Protein AF-A0A1I6GCW2-F1 (afdb_monomer)

Sequence (160 aa):
MTQRSSPVDRFFWSRHENPGSVWTLVGAYPMLVPSVYRRDRRLLVGTLLFVAVNPLLFSPPADDRAWATRVVRGERVWLDRGLRSSRPETAFAVLAAPVYLYTLGAAAARRPVRTALGTVVSVVVMLAFFDRMVRLYEDASEADDPGTDATASGTGDDGE

pLDDT: mean 85.61, std 13.45, range [36.66, 97.5]

InterPro domains:
  IPR046595 Protein of unknown function DUF6653 [PF20358] (13-151)

Mean predicted aligned error: 8.15 Å

Secondary structure (DSSP, 8-state):
------HHHHHHHHHHT-HHHHHHHHHHHHHHHHHHHHT-HHHHHHHHHHHHHHHHHSPPPS-S-SHHHHHHHHHHHHHHH-TTT-HHHHHHHHHHHHHHHHHHHHHHTT-HHHHHHHHHHHHHHHHHHHHHHHHHHHHHHHHH-TTTTTTTSSSS----

Foldseek 3Di:
DPPPQDPVRVLLLQLCLDLQLQVVLLVLLVQCLLCLLVVPPVSNVVSVVCNVCSSVVGGGDPDCPDLSSLLSLLVVLCVRCPLVNVPVLNVLVVVLVVLSVQLSVCSNVNPVVSVVVSSVVNSVSVVVSSVVSNVSSVVVVVVVCPPPPVVVVPPDDDDD

Radius of gyration: 20.51 Å; Cα contacts (8 Å, |Δi|>4): 143; chains: 1; bounding box: 53×46×63 Å

Nearest PDB structures (foldseek):
  6s37-assembly1_A  TM=3.931E-01  e=1.223E+00  Pseudomonas putida KT2440
  5xnl-assembly1_q  TM=6.015E-01  e=8.585E+00  Pisum sativum
  5tpm-assembly2_C  TM=3.225E-01  e=6.729E+00  Escherichia coli CFT073
  5tpm-assembly2_D  TM=3.160E-01  e=9.013E+00  Escherichia coli CFT073

Structure (mmCIF, N/CA/C/O backbone):
data_AF-A0A1I6GCW2-F1
#
_entry.id   AF-A0A1I6GCW2-F1
#
loop_
_atom_site.group_PDB
_atom_site.id
_atom_site.type_symbol
_atom_site.label_atom_id
_atom_site.label_alt_id
_atom_site.label_comp_id
_atom_site.label_asym_id
_atom_site.label_entity_id
_atom_site.label_seq_id
_atom_site.pdbx_PDB_ins_code
_atom_site.Cartn_x
_atom_site.Cartn_y
_atom_site.Cartn_z
_atom_site.occupancy
_atom_site.B_iso_or_equiv
_atom_site.auth_seq_id
_atom_site.auth_comp_id
_atom_site.auth_asym_id
_atom_site.auth_atom_id
_atom_site.pdbx_PDB_model_num
ATOM 1 N N . MET A 1 1 ? 21.236 -13.195 -13.376 1.00 36.66 1 MET A N 1
ATOM 2 C CA . MET A 1 1 ? 20.394 -14.409 -13.461 1.00 36.66 1 MET A CA 1
ATOM 3 C C . MET A 1 1 ? 18.991 -13.964 -13.828 1.00 36.66 1 MET A C 1
ATOM 5 O O . MET A 1 1 ? 18.286 -13.461 -12.969 1.00 36.66 1 MET A O 1
ATOM 9 N N . THR A 1 2 ? 18.608 -14.070 -15.097 1.00 44.22 2 THR A N 1
ATOM 10 C CA . THR A 1 2 ? 17.264 -13.709 -15.567 1.00 44.22 2 THR A CA 1
ATOM 11 C C . THR A 1 2 ? 16.290 -14.777 -15.074 1.00 44.22 2 THR A C 1
ATOM 13 O O . THR A 1 2 ? 16.293 -15.903 -15.574 1.00 44.22 2 THR A O 1
ATOM 16 N N . GLN A 1 3 ? 15.522 -14.476 -14.029 1.00 56.09 3 GLN A N 1
ATOM 17 C CA . GLN A 1 3 ? 14.536 -15.406 -13.488 1.00 56.09 3 GLN A CA 1
ATOM 18 C C . GLN A 1 3 ? 13.464 -15.637 -14.568 1.00 56.09 3 GLN A C 1
ATOM 20 O O . GLN A 1 3 ? 12.798 -14.699 -15.004 1.00 56.09 3 GLN A O 1
ATOM 25 N N . ARG A 1 4 ? 13.320 -16.872 -15.074 1.00 58.06 4 ARG A N 1
ATOM 26 C CA . ARG A 1 4 ? 12.234 -17.212 -16.009 1.00 58.06 4 ARG A CA 1
ATOM 27 C C . ARG A 1 4 ? 10.909 -17.055 -15.264 1.00 58.06 4 ARG A C 1
ATOM 29 O O . ARG A 1 4 ? 10.566 -17.907 -14.452 1.00 58.06 4 ARG A O 1
ATOM 36 N N . SER A 1 5 ? 10.177 -15.983 -15.549 1.00 73.12 5 SER A N 1
ATOM 37 C CA . SER A 1 5 ? 8.822 -15.781 -15.033 1.00 73.12 5 SER A CA 1
ATOM 38 C C . SER A 1 5 ? 7.891 -16.869 -15.571 1.00 73.12 5 SER A C 1
ATOM 40 O O . SER A 1 5 ? 7.908 -17.187 -16.769 1.00 73.12 5 SER A O 1
ATOM 42 N N . SER A 1 6 ? 7.083 -17.473 -14.699 1.00 84.56 6 SER A N 1
ATOM 43 C CA . SER A 1 6 ? 6.093 -18.459 -15.128 1.00 84.56 6 SER A CA 1
ATOM 44 C C . SER A 1 6 ? 4.972 -17.775 -15.935 1.00 84.56 6 SER A C 1
ATOM 46 O O . SER A 1 6 ? 4.780 -16.558 -15.838 1.00 84.56 6 SER A O 1
ATOM 48 N N . PRO A 1 7 ? 4.207 -18.512 -16.762 1.00 83.94 7 PRO A N 1
ATOM 49 C CA . PRO A 1 7 ? 3.037 -17.952 -17.443 1.00 83.94 7 PRO A CA 1
ATOM 50 C C . PRO A 1 7 ? 2.016 -17.328 -16.480 1.00 83.94 7 PRO A C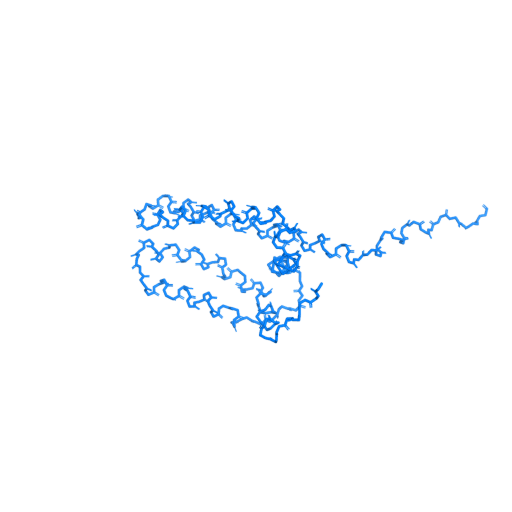 1
ATOM 52 O O . PRO A 1 7 ? 1.399 -16.322 -16.820 1.00 83.94 7 PRO A O 1
ATOM 55 N N . VAL A 1 8 ? 1.881 -17.898 -15.277 1.00 83.56 8 VAL A N 1
ATOM 56 C CA . VAL A 1 8 ? 1.006 -17.388 -14.211 1.00 83.56 8 VAL A CA 1
ATOM 57 C C . VAL A 1 8 ? 1.512 -16.044 -13.692 1.00 83.56 8 VAL A C 1
ATOM 59 O O . VAL A 1 8 ? 0.722 -15.111 -13.578 1.00 83.56 8 VAL A O 1
ATOM 62 N N . ASP A 1 9 ? 2.822 -15.906 -13.474 1.00 84.00 9 ASP A N 1
ATOM 63 C CA . ASP A 1 9 ? 3.409 -14.642 -13.013 1.00 84.00 9 ASP A CA 1
ATOM 64 C C . ASP A 1 9 ? 3.174 -13.535 -14.039 1.00 84.00 9 ASP A C 1
ATOM 66 O O . ASP A 1 9 ? 2.698 -12.457 -13.696 1.00 84.00 9 ASP A O 1
ATOM 70 N N . ARG A 1 10 ? 3.434 -13.806 -15.325 1.00 83.19 10 ARG A N 1
ATOM 71 C CA . ARG A 1 10 ? 3.186 -12.820 -16.391 1.00 83.19 10 ARG A CA 1
ATOM 72 C C . ARG A 1 10 ? 1.718 -12.410 -16.461 1.00 83.19 10 ARG A C 1
ATOM 74 O O . ARG A 1 10 ? 1.418 -11.231 -16.633 1.00 83.19 10 ARG A O 1
ATOM 81 N N . PHE A 1 11 ? 0.812 -13.375 -16.320 1.00 84.75 11 PHE A N 1
ATOM 82 C CA . PHE A 1 11 ? -0.623 -13.119 -16.307 1.00 84.75 11 PHE A CA 1
ATOM 83 C C . PHE A 1 11 ? -1.020 -12.205 -15.144 1.00 84.75 11 PHE A C 1
ATOM 85 O O . PHE A 1 11 ? -1.730 -11.224 -15.368 1.00 84.75 11 PHE A O 1
ATOM 92 N N . PHE A 1 12 ? -0.539 -12.500 -13.934 1.00 85.25 12 PHE A N 1
ATOM 93 C CA . PHE A 1 12 ? -0.801 -11.706 -12.736 1.00 85.25 12 PHE A CA 1
ATOM 94 C C . PHE A 1 12 ? -0.254 -10.282 -12.875 1.00 85.25 12 PHE A C 1
ATOM 96 O O . PHE A 1 12 ? -1.021 -9.327 -12.762 1.00 85.25 12 PHE A O 1
ATOM 103 N N . TRP A 1 13 ? 1.034 -10.136 -13.209 1.00 84.06 13 TRP A N 1
ATOM 104 C CA . TRP A 1 13 ? 1.690 -8.832 -13.341 1.00 84.06 13 TRP A CA 1
ATOM 105 C C . TRP A 1 13 ? 1.004 -7.948 -14.379 1.00 84.06 13 TRP A C 1
ATOM 107 O O . TRP A 1 13 ? 0.682 -6.802 -14.083 1.00 84.06 13 TRP A O 1
ATOM 117 N N . SER A 1 14 ? 0.670 -8.507 -15.548 1.00 84.06 14 SER A N 1
ATOM 118 C CA . SER A 1 14 ? 0.012 -7.741 -16.614 1.00 84.06 14 SER A CA 1
ATOM 119 C C . SER A 1 14 ? -1.310 -7.106 -16.178 1.00 84.06 14 SER A C 1
ATOM 121 O O . SER A 1 14 ? -1.641 -6.018 -16.629 1.00 84.06 14 SER A O 1
ATOM 123 N N . ARG A 1 15 ? -2.070 -7.761 -15.294 1.00 84.31 15 ARG A N 1
ATOM 124 C CA . ARG A 1 15 ? -3.350 -7.238 -14.798 1.00 84.31 15 ARG A CA 1
ATOM 125 C C . ARG A 1 15 ? -3.187 -6.372 -13.561 1.00 84.31 15 ARG A C 1
ATOM 127 O O . ARG A 1 15 ? -3.958 -5.435 -13.381 1.00 84.31 15 ARG A O 1
ATOM 134 N N . HIS A 1 16 ? -2.185 -6.664 -12.737 1.00 85.38 16 HIS A N 1
ATOM 135 C CA . HIS A 1 16 ? -1.862 -5.852 -11.573 1.00 85.38 16 HIS A CA 1
ATOM 136 C C . HIS A 1 16 ? -1.388 -4.449 -11.969 1.00 85.38 16 HIS A C 1
ATOM 138 O O . HIS A 1 16 ? -1.734 -3.483 -11.301 1.00 85.38 16 HIS A O 1
ATOM 144 N N . GLU A 1 17 ? -0.704 -4.324 -13.112 1.00 86.31 17 GLU A N 1
ATOM 145 C CA . GLU A 1 17 ? -0.325 -3.041 -13.716 1.00 86.31 17 GLU A CA 1
ATOM 146 C C . GLU A 1 17 ? -1.532 -2.147 -14.064 1.00 86.31 17 GLU A C 1
ATOM 148 O O . GLU A 1 17 ? -1.361 -0.958 -14.326 1.00 86.31 17 GLU A O 1
ATOM 153 N N . ASN A 1 18 ? -2.764 -2.673 -14.068 1.00 88.75 18 ASN A N 1
ATOM 154 C CA . ASN A 1 18 ? -3.940 -1.865 -14.356 1.00 88.75 18 ASN A CA 1
ATOM 155 C C . ASN A 1 18 ? -4.179 -0.812 -13.250 1.00 88.75 18 ASN A C 1
ATOM 157 O O . ASN A 1 18 ? -4.345 -1.171 -12.081 1.00 88.75 18 ASN A O 1
ATOM 161 N N . PRO A 1 19 ? -4.324 0.483 -13.591 1.00 88.00 19 PRO A N 1
ATOM 162 C CA . PRO A 1 19 ? -4.518 1.537 -12.597 1.00 88.00 19 PRO A CA 1
ATOM 163 C C . PRO A 1 19 ? -5.788 1.348 -11.754 1.00 88.00 19 PRO A C 1
ATOM 165 O O . PRO A 1 19 ? -5.798 1.679 -10.570 1.00 88.00 19 PRO A O 1
ATOM 168 N N . GLY A 1 20 ? -6.850 0.772 -12.323 1.00 86.25 20 GLY A N 1
ATOM 169 C CA . GLY A 1 20 ? -8.062 0.411 -11.590 1.00 86.25 20 GLY A CA 1
ATOM 170 C C . GLY A 1 20 ? -7.817 -0.663 -10.526 1.00 86.25 20 GLY A C 1
ATOM 171 O O . GLY A 1 20 ? -8.335 -0.537 -9.414 1.00 86.25 20 GLY A O 1
ATOM 172 N N . SER A 1 21 ? -6.981 -1.667 -10.817 1.00 89.00 21 SER A N 1
ATOM 173 C CA . SER A 1 21 ? -6.558 -2.684 -9.839 1.00 89.00 21 SER A CA 1
ATOM 174 C C . SER A 1 21 ? -5.842 -2.030 -8.657 1.00 89.00 21 SER A C 1
ATOM 176 O O . SER A 1 21 ? -6.243 -2.203 -7.506 1.00 89.00 21 SER A O 1
ATOM 178 N N . VAL A 1 22 ? -4.857 -1.175 -8.936 1.00 90.62 22 VAL A N 1
ATOM 179 C CA . VAL A 1 22 ? -4.079 -0.483 -7.899 1.00 90.62 22 VAL A CA 1
ATOM 180 C C . VAL A 1 22 ? -4.967 0.394 -7.018 1.00 90.62 22 VAL A C 1
ATOM 182 O O . VAL A 1 22 ? -4.941 0.268 -5.794 1.00 90.62 22 VAL A O 1
ATOM 185 N N . TRP A 1 23 ? -5.801 1.257 -7.605 1.00 93.12 23 TRP A N 1
ATOM 186 C CA . TRP A 1 23 ? -6.644 2.170 -6.825 1.00 93.12 23 TRP A CA 1
ATOM 187 C C . TRP A 1 23 ? -7.704 1.449 -5.996 1.00 93.12 23 TRP A C 1
ATOM 189 O O . TRP A 1 23 ? -8.032 1.876 -4.887 1.00 93.12 23 TRP A O 1
ATOM 199 N N . THR A 1 24 ? -8.224 0.330 -6.491 1.00 91.38 24 THR A N 1
ATOM 200 C CA . THR A 1 24 ? -9.165 -0.471 -5.710 1.00 91.38 24 THR A CA 1
ATOM 201 C C . THR A 1 24 ? -8.485 -1.224 -4.566 1.00 91.38 24 THR A C 1
ATOM 203 O O . THR A 1 24 ? -9.085 -1.345 -3.499 1.00 91.38 24 THR A O 1
ATOM 206 N N . LEU A 1 25 ? -7.226 -1.647 -4.717 1.00 91.50 25 LEU A N 1
ATOM 207 C CA . LEU A 1 25 ? -6.417 -2.174 -3.611 1.00 91.50 25 LEU A CA 1
ATOM 208 C C . LEU A 1 25 ? -6.067 -1.091 -2.582 1.00 91.50 25 LEU A C 1
ATOM 210 O O . LEU A 1 25 ? -6.175 -1.333 -1.379 1.00 91.50 25 LEU A O 1
ATOM 214 N N . VAL A 1 26 ? -5.756 0.127 -3.037 1.00 92.88 26 VAL A N 1
ATOM 215 C CA . VAL A 1 26 ? -5.591 1.303 -2.165 1.00 92.88 26 VAL A CA 1
ATOM 216 C C . VAL A 1 26 ? -6.852 1.538 -1.334 1.00 92.88 26 VAL A C 1
ATOM 218 O O . VAL A 1 26 ? -6.757 1.760 -0.129 1.00 92.88 26 VAL A O 1
ATOM 221 N N . GLY A 1 27 ? -8.034 1.435 -1.950 1.00 91.75 27 GLY A N 1
ATOM 222 C CA . GLY A 1 27 ? -9.326 1.536 -1.265 1.00 91.75 27 GLY A CA 1
ATOM 223 C C . GLY A 1 27 ? -9.667 0.338 -0.368 1.00 91.75 27 GLY A C 1
ATOM 224 O O . GLY A 1 27 ? -10.392 0.491 0.618 1.00 91.75 27 GLY A O 1
ATOM 225 N N . ALA A 1 28 ? -9.115 -0.845 -0.646 1.00 93.06 28 ALA A N 1
ATOM 226 C CA . ALA A 1 28 ? -9.361 -2.043 0.149 1.00 93.06 28 ALA A CA 1
ATOM 227 C C . ALA A 1 28 ? -8.780 -1.930 1.568 1.00 93.06 28 ALA A C 1
ATOM 229 O O . ALA A 1 28 ? -9.394 -2.429 2.511 1.00 93.06 28 ALA A O 1
ATOM 230 N N . TYR A 1 29 ? -7.655 -1.232 1.764 1.00 92.19 29 TYR A N 1
ATOM 231 C CA . TYR A 1 29 ? -7.077 -1.050 3.102 1.00 92.19 29 TYR A CA 1
ATOM 232 C C . TYR A 1 29 ? -7.982 -0.224 4.047 1.00 92.19 29 TYR A C 1
ATOM 234 O O . TYR A 1 29 ? -8.322 -0.721 5.127 1.00 92.19 29 TYR A O 1
ATOM 242 N N . PRO A 1 30 ? -8.477 0.973 3.665 1.00 91.81 30 PRO A N 1
ATOM 243 C CA . PRO A 1 30 ? -9.499 1.692 4.427 1.00 91.81 30 PRO A CA 1
ATOM 244 C C . PRO A 1 30 ? -10.790 0.906 4.660 1.00 91.81 30 PRO A C 1
ATOM 246 O O . PRO A 1 30 ? -11.515 1.235 5.591 1.00 91.81 30 PRO A O 1
ATOM 249 N N . MET A 1 31 ? -11.087 -0.121 3.856 1.00 91.81 31 MET A N 1
ATOM 250 C CA . MET A 1 31 ? -12.228 -1.020 4.065 1.00 91.81 31 MET A CA 1
ATOM 251 C C . MET A 1 31 ? -11.906 -2.175 5.029 1.00 91.81 31 MET A C 1
ATOM 253 O O . MET A 1 31 ? -12.755 -2.612 5.815 1.00 91.81 31 MET A O 1
ATOM 257 N N . LEU A 1 32 ? -10.653 -2.632 5.038 1.00 93.00 32 LEU A N 1
ATOM 258 C CA . LEU A 1 32 ? -10.144 -3.637 5.967 1.00 93.00 32 LEU A CA 1
ATOM 259 C C . LEU A 1 32 ? -10.174 -3.120 7.409 1.00 93.00 32 LEU A C 1
ATOM 261 O O . LEU A 1 32 ? -10.610 -3.837 8.311 1.00 93.00 32 LEU A O 1
ATOM 265 N N . VAL A 1 33 ? -9.776 -1.869 7.644 1.00 93.56 33 VAL A N 1
ATOM 266 C CA . VAL A 1 33 ? -9.699 -1.302 9.001 1.00 93.56 33 VAL A CA 1
ATOM 267 C C . VAL A 1 33 ? -11.058 -1.331 9.743 1.00 93.56 33 VAL A C 1
ATOM 269 O O . VAL A 1 33 ? -11.112 -1.853 10.863 1.00 93.56 33 VAL A O 1
ATOM 272 N N . PRO A 1 34 ? -12.187 -0.876 9.159 1.00 88.50 34 PRO A N 1
ATOM 273 C CA . PRO A 1 34 ? -13.519 -1.012 9.743 1.00 88.50 34 PRO A CA 1
ATOM 274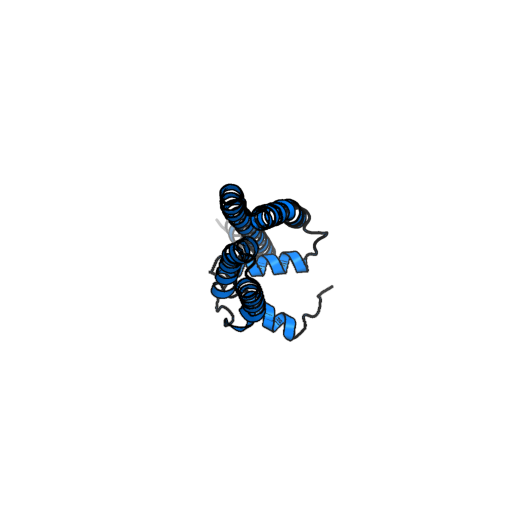 C C . PRO A 1 34 ? -13.944 -2.455 10.006 1.00 88.50 34 PRO A C 1
ATOM 276 O O . PRO A 1 34 ? -14.641 -2.698 10.992 1.00 88.50 34 PRO A O 1
ATOM 279 N N . SER A 1 35 ? -13.539 -3.412 9.163 1.00 91.88 35 SER A N 1
ATOM 280 C CA . SER A 1 35 ? -13.863 -4.830 9.378 1.00 91.88 35 SER A CA 1
ATOM 281 C C . SER A 1 35 ? -13.247 -5.358 10.675 1.00 91.88 35 SER A C 1
ATOM 283 O O . SER A 1 35 ? -13.928 -6.011 11.471 1.00 91.88 35 SER A O 1
ATOM 285 N N . VAL A 1 36 ? -12.003 -4.957 10.959 1.00 91.81 36 VAL A N 1
ATOM 286 C CA . VAL A 1 36 ? -11.300 -5.271 12.208 1.00 91.81 36 VAL A CA 1
ATOM 287 C C . VAL A 1 36 ? -11.923 -4.522 13.386 1.00 91.81 36 VAL A C 1
ATOM 289 O O . VAL A 1 36 ? -12.201 -5.128 14.421 1.00 91.81 36 VAL A O 1
ATOM 292 N N . TYR A 1 37 ? -12.219 -3.230 13.219 1.00 92.50 37 TYR A N 1
ATOM 293 C CA . TYR A 1 37 ? -12.842 -2.401 14.256 1.00 92.50 37 TYR A CA 1
ATOM 294 C C . TYR A 1 37 ? -14.205 -2.952 14.711 1.00 92.50 37 TYR A C 1
ATOM 296 O O . TYR A 1 37 ? -14.476 -3.106 15.909 1.00 92.50 37 TYR A O 1
ATOM 304 N N . ARG A 1 38 ? -15.066 -3.301 13.748 1.00 91.94 38 ARG A N 1
ATOM 305 C CA . ARG A 1 38 ? -16.401 -3.862 14.004 1.00 91.94 38 ARG A CA 1
ATOM 306 C C . ARG A 1 38 ? -16.355 -5.336 14.409 1.00 91.94 38 ARG A C 1
ATOM 308 O O . ARG A 1 38 ? -17.329 -5.823 14.975 1.00 91.94 38 ARG A O 1
ATOM 315 N N . ARG A 1 39 ? -15.222 -6.021 14.200 1.00 91.69 39 ARG A N 1
ATOM 316 C CA . ARG A 1 39 ? -15.078 -7.487 14.290 1.00 91.69 39 ARG A CA 1
ATOM 317 C C . ARG A 1 39 ? -16.077 -8.224 13.397 1.00 91.69 39 ARG A C 1
ATOM 319 O O . ARG A 1 39 ? -16.555 -9.306 13.733 1.00 91.69 39 ARG A O 1
ATOM 326 N N . ASP A 1 40 ? -16.388 -7.621 12.256 1.00 93.31 40 ASP A N 1
ATOM 327 C CA . ASP A 1 40 ? -17.293 -8.197 11.276 1.00 93.31 40 ASP A CA 1
ATOM 328 C C . ASP A 1 40 ? -16.514 -9.170 10.387 1.00 93.31 40 ASP A C 1
ATOM 330 O O . ASP A 1 40 ? -15.774 -8.774 9.484 1.00 93.31 40 ASP A O 1
ATOM 334 N N . ARG A 1 41 ? -16.682 -10.468 10.661 1.00 93.06 41 ARG A N 1
ATOM 335 C CA . ARG A 1 41 ? -16.022 -11.538 9.904 1.00 93.06 41 ARG A CA 1
ATOM 336 C C . ARG A 1 41 ? -16.459 -11.570 8.442 1.00 93.06 41 ARG A C 1
ATOM 338 O O . ARG A 1 41 ? -15.648 -11.930 7.600 1.00 93.06 41 ARG A O 1
ATOM 345 N N . ARG A 1 42 ? -17.707 -11.203 8.131 1.00 93.69 42 ARG A N 1
ATOM 346 C CA . ARG A 1 42 ? -18.209 -11.203 6.749 1.00 93.69 42 ARG A CA 1
ATOM 347 C C . ARG A 1 42 ? -17.544 -10.090 5.960 1.00 93.69 42 ARG A C 1
ATOM 349 O O . ARG A 1 42 ? -17.065 -10.338 4.861 1.00 93.69 42 ARG A O 1
ATOM 356 N N . LEU A 1 43 ? -17.454 -8.901 6.555 1.00 92.19 43 LEU A N 1
ATOM 357 C CA . LEU A 1 43 ? -16.759 -7.770 5.948 1.00 92.19 43 LEU A CA 1
ATOM 358 C C . LEU A 1 43 ? -15.267 -8.065 5.770 1.00 92.19 43 LEU A C 1
ATOM 360 O O . LEU A 1 43 ? -14.712 -7.784 4.716 1.00 92.19 43 LEU A O 1
ATOM 364 N N . LEU A 1 44 ? -14.631 -8.678 6.772 1.00 92.81 44 LEU A N 1
ATOM 365 C CA . LEU A 1 44 ? -13.222 -9.060 6.703 1.00 92.81 44 LEU A CA 1
ATOM 366 C C . LEU A 1 44 ? -12.973 -10.070 5.576 1.00 92.81 44 LEU A C 1
ATOM 368 O O . LEU A 1 44 ? -12.121 -9.837 4.725 1.00 92.81 44 LEU A O 1
ATOM 372 N N . VAL A 1 45 ? -13.737 -11.167 5.543 1.00 94.44 45 VAL A N 1
ATOM 373 C CA . VAL A 1 45 ? -13.622 -12.195 4.495 1.00 94.44 45 VAL A CA 1
ATOM 374 C C . VAL A 1 45 ? -13.932 -11.608 3.121 1.00 94.44 45 VAL A C 1
ATOM 376 O O . VAL A 1 45 ? -13.205 -11.887 2.176 1.00 94.44 45 VAL A O 1
ATOM 379 N N . GLY A 1 46 ? -14.958 -10.761 3.011 1.00 95.06 46 GLY A N 1
ATOM 380 C CA . GLY A 1 46 ? -15.305 -10.074 1.769 1.00 95.06 46 GLY A CA 1
ATOM 381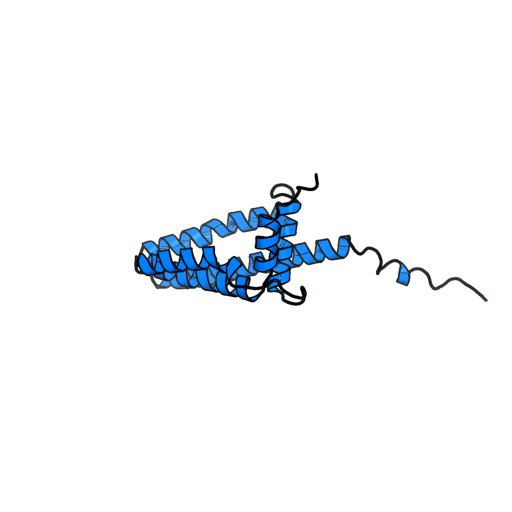 C C . GLY A 1 46 ? -14.172 -9.188 1.254 1.00 95.06 46 GLY A C 1
ATOM 382 O O . GLY A 1 46 ? -13.817 -9.282 0.084 1.00 95.06 46 GLY A O 1
ATOM 383 N N . THR A 1 47 ? -13.546 -8.391 2.125 1.00 93.62 47 THR A N 1
ATOM 384 C CA . THR A 1 47 ? -12.391 -7.557 1.760 1.00 93.62 47 THR A CA 1
ATOM 385 C C . THR A 1 47 ? -11.187 -8.403 1.347 1.00 93.62 47 THR A C 1
ATOM 387 O O . THR A 1 47 ? -10.553 -8.105 0.339 1.00 93.62 47 THR A O 1
ATOM 390 N N . LEU A 1 48 ? -10.876 -9.480 2.077 1.00 93.44 48 LEU A N 1
ATOM 391 C CA . LEU A 1 48 ? -9.764 -10.374 1.727 1.00 93.44 48 LEU A CA 1
ATOM 392 C C . LEU A 1 48 ? -10.006 -11.098 0.397 1.00 93.44 48 LEU A C 1
ATOM 394 O O . LEU A 1 48 ? -9.096 -11.199 -0.422 1.00 93.44 48 LEU A O 1
ATOM 398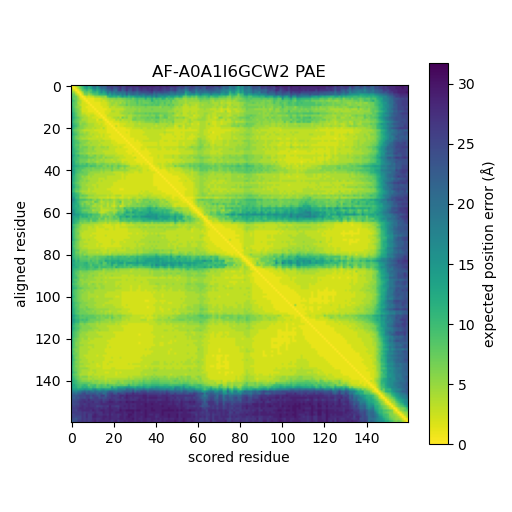 N N . LEU A 1 49 ? -11.237 -11.556 0.156 1.00 94.44 49 LEU A N 1
ATOM 399 C CA . LEU A 1 49 ? -11.628 -12.168 -1.110 1.00 94.44 49 LEU A CA 1
ATOM 400 C C . LEU A 1 49 ? -11.546 -11.158 -2.255 1.00 94.44 49 LEU A C 1
ATOM 402 O O . LEU A 1 49 ? -11.037 -11.489 -3.321 1.00 94.44 49 LEU A O 1
ATOM 406 N N . PHE A 1 50 ? -11.999 -9.924 -2.027 1.00 93.00 50 PHE A N 1
ATOM 407 C CA . PHE A 1 50 ? -11.878 -8.851 -3.004 1.00 93.00 50 PHE A CA 1
ATOM 408 C C . PHE A 1 50 ? -10.418 -8.613 -3.385 1.00 93.00 50 PHE A C 1
ATOM 410 O O . PHE A 1 50 ? -10.112 -8.607 -4.569 1.00 93.00 50 PHE A O 1
ATOM 417 N N . VAL A 1 51 ? -9.516 -8.487 -2.406 1.00 91.19 51 VAL A N 1
ATOM 418 C CA . VAL A 1 51 ? -8.072 -8.332 -2.648 1.00 91.19 51 VAL A CA 1
ATOM 419 C C . VAL A 1 51 ? -7.510 -9.514 -3.443 1.00 91.19 51 VAL A C 1
ATOM 421 O O . VAL A 1 51 ? -6.761 -9.300 -4.390 1.00 91.19 51 VAL A O 1
ATOM 424 N N . ALA A 1 52 ? -7.904 -10.747 -3.111 1.00 89.38 52 ALA A N 1
ATOM 425 C CA . ALA A 1 52 ? -7.434 -11.947 -3.806 1.00 89.38 52 ALA A CA 1
ATOM 426 C C . ALA A 1 52 ? -7.920 -12.031 -5.265 1.00 89.38 52 ALA A C 1
ATOM 428 O O . ALA A 1 52 ? -7.174 -12.454 -6.145 1.00 89.38 52 ALA A O 1
ATOM 429 N N . VAL A 1 53 ? -9.165 -11.629 -5.527 1.00 90.31 53 VAL A N 1
ATOM 430 C CA . VAL A 1 53 ? -9.772 -11.668 -6.867 1.00 90.31 53 VAL A CA 1
ATOM 431 C C . VAL A 1 53 ? -9.425 -10.419 -7.682 1.00 90.31 53 VAL A C 1
ATOM 433 O O . VAL A 1 53 ? -9.492 -10.462 -8.905 1.00 90.31 53 VAL A O 1
ATOM 436 N N . ASN A 1 54 ? -9.008 -9.325 -7.040 1.00 90.25 54 ASN A N 1
ATOM 437 C CA . ASN A 1 54 ? -8.735 -8.033 -7.668 1.00 90.25 54 ASN A CA 1
ATOM 438 C C . ASN A 1 54 ? -7.891 -8.122 -8.955 1.00 90.25 54 ASN A C 1
ATOM 440 O O . ASN A 1 54 ? -8.347 -7.604 -9.974 1.00 90.25 54 ASN A O 1
ATOM 444 N N . PRO A 1 55 ? -6.752 -8.842 -8.988 1.00 77.38 55 PRO A N 1
ATOM 445 C CA . PRO A 1 55 ? -5.917 -8.936 -10.185 1.00 77.38 55 PRO A CA 1
ATOM 446 C C . PRO A 1 55 ? -6.600 -9.673 -11.342 1.00 77.38 55 PRO A C 1
ATOM 448 O O . PRO A 1 55 ? -6.124 -9.610 -12.463 1.00 77.38 55 PRO A O 1
ATOM 451 N N . LEU A 1 56 ? -7.702 -10.391 -11.105 1.00 83.38 56 LEU A N 1
ATOM 452 C CA . LEU A 1 56 ? -8.476 -11.082 -12.140 1.00 83.38 56 LEU A CA 1
ATOM 453 C C . LEU A 1 56 ? -9.569 -10.195 -12.750 1.00 83.38 56 LEU A C 1
ATOM 455 O O . LEU A 1 56 ? -10.062 -10.506 -13.832 1.00 83.38 56 LEU A O 1
ATOM 459 N N . LEU A 1 57 ? -9.956 -9.112 -12.068 1.00 83.88 57 LEU A N 1
ATOM 460 C CA . LEU A 1 57 ? -11.080 -8.255 -12.460 1.00 83.88 57 LEU A CA 1
ATOM 461 C C . LEU A 1 57 ? -10.722 -7.234 -13.543 1.00 83.88 57 LEU A C 1
ATOM 463 O O . LEU A 1 57 ? -11.622 -6.675 -14.168 1.00 83.88 57 LEU A O 1
ATOM 467 N N . PHE A 1 58 ? -9.433 -6.977 -13.762 1.00 8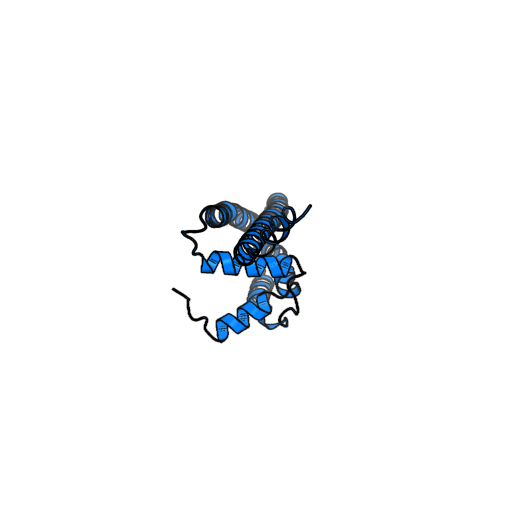5.94 58 PHE A N 1
ATOM 468 C CA . PHE A 1 58 ? -8.966 -5.916 -14.647 1.00 85.94 58 PHE A CA 1
ATOM 469 C C . PHE A 1 58 ? -8.174 -6.467 -15.833 1.00 85.94 58 PHE A C 1
ATOM 471 O O . PHE A 1 58 ? -7.433 -7.444 -15.722 1.00 85.94 58 PHE A O 1
ATOM 478 N N . SER A 1 59 ? -8.336 -5.821 -16.987 1.00 81.88 59 SER A N 1
ATOM 479 C CA . SER A 1 59 ? -7.547 -6.102 -18.189 1.00 81.88 59 SER A CA 1
ATOM 480 C C . SER A 1 59 ? -6.167 -5.444 -18.105 1.00 81.88 59 SER A C 1
ATOM 482 O O . SER A 1 59 ? -6.030 -4.428 -17.424 1.00 81.88 59 SER A O 1
ATOM 484 N N . PRO A 1 60 ? -5.149 -5.953 -18.817 1.00 80.31 60 PRO A N 1
ATOM 485 C CA . PRO A 1 60 ? -3.851 -5.289 -18.881 1.00 80.31 60 PRO A CA 1
ATOM 486 C C . PRO A 1 60 ? -3.948 -3.847 -19.409 1.00 80.31 60 PRO A C 1
ATOM 488 O O . PRO A 1 60 ? -4.776 -3.589 -20.290 1.00 80.31 60 PRO A O 1
ATOM 491 N N . PRO A 1 61 ? -3.152 -2.897 -18.883 1.00 79.81 61 PRO A N 1
ATOM 492 C CA . PRO A 1 61 ? -3.139 -1.526 -19.381 1.00 79.81 61 PRO A CA 1
ATOM 493 C C . PRO A 1 61 ? -2.510 -1.449 -20.781 1.00 79.81 61 PRO A C 1
ATOM 495 O O . PRO A 1 61 ? -1.645 -2.249 -21.132 1.00 79.81 61 PRO A O 1
ATOM 498 N N . ALA A 1 62 ? -2.949 -0.474 -21.582 1.00 72.06 62 ALA A N 1
ATOM 499 C CA . ALA A 1 62 ? -2.425 -0.249 -22.933 1.00 72.06 62 ALA A CA 1
ATOM 500 C C . ALA A 1 62 ? -1.093 0.524 -22.939 1.00 72.06 62 ALA A C 1
ATOM 502 O O . ALA A 1 62 ? -0.296 0.357 -23.858 1.00 72.06 62 ALA A O 1
ATOM 503 N N . ASP A 1 63 ? -0.863 1.362 -21.924 1.00 75.56 63 ASP A N 1
ATOM 504 C CA . ASP A 1 63 ? 0.333 2.188 -21.761 1.00 75.56 63 ASP A CA 1
ATOM 505 C C . ASP A 1 63 ? 0.715 2.347 -20.272 1.00 75.56 63 ASP A C 1
ATOM 507 O O . ASP A 1 63 ? 0.020 1.866 -19.371 1.00 75.56 63 ASP A O 1
ATOM 511 N N . ASP A 1 64 ? 1.842 3.007 -20.011 1.00 78.81 64 ASP A N 1
ATOM 512 C CA . ASP A 1 64 ? 2.375 3.339 -18.683 1.00 78.81 64 ASP A CA 1
ATOM 513 C C . ASP A 1 64 ? 2.243 4.820 -18.314 1.00 78.81 64 ASP A C 1
ATOM 515 O O . ASP A 1 64 ? 2.896 5.322 -17.391 1.00 78.81 64 ASP A O 1
ATOM 519 N N . ARG A 1 65 ? 1.343 5.536 -18.994 1.00 81.94 65 ARG A N 1
ATOM 520 C CA . ARG A 1 65 ? 1.102 6.955 -18.712 1.00 81.94 65 ARG A CA 1
ATOM 521 C C . ARG A 1 65 ? 0.481 7.155 -17.338 1.00 81.94 65 ARG A C 1
ATOM 523 O O . ARG A 1 65 ? 0.718 8.180 -16.692 1.00 81.94 65 ARG A O 1
ATOM 530 N N . ALA A 1 66 ? -0.288 6.176 -16.866 1.00 88.62 66 ALA A N 1
ATOM 531 C CA . ALA A 1 66 ? -0.890 6.220 -15.547 1.00 88.62 66 ALA A CA 1
ATOM 532 C C . ALA A 1 66 ? 0.166 6.035 -14.444 1.00 88.62 66 ALA A C 1
ATOM 534 O O . ALA A 1 66 ? 0.914 5.060 -14.427 1.00 88.62 66 ALA A O 1
ATOM 535 N N . TRP A 1 67 ? 0.157 6.943 -13.464 1.00 91.31 67 TRP A N 1
ATOM 536 C CA . TRP A 1 67 ? 1.035 6.890 -12.288 1.00 91.31 67 TRP A CA 1
ATOM 537 C C . TRP A 1 67 ? 0.975 5.530 -11.579 1.00 91.31 67 TRP A C 1
ATOM 539 O O . TRP A 1 67 ? 2.004 4.934 -11.291 1.00 91.31 67 TRP A O 1
ATOM 549 N N . ALA A 1 68 ? -0.230 4.986 -11.390 1.00 89.50 68 ALA A N 1
ATOM 550 C CA . ALA A 1 68 ? -0.431 3.680 -10.767 1.00 89.50 68 ALA A CA 1
ATOM 551 C C . ALA A 1 68 ? 0.182 2.512 -11.568 1.00 89.50 68 ALA A C 1
ATOM 553 O O . ALA A 1 68 ? 0.656 1.555 -10.965 1.00 89.50 68 ALA A O 1
ATOM 554 N N . THR A 1 69 ? 0.241 2.599 -12.901 1.00 89.56 69 THR A N 1
ATOM 555 C CA . THR A 1 69 ? 0.958 1.606 -13.717 1.00 89.56 69 THR A CA 1
ATOM 556 C C . THR A 1 69 ? 2.460 1.666 -13.433 1.00 89.56 69 THR A C 1
ATOM 558 O O . THR A 1 69 ? 3.091 0.632 -13.213 1.00 89.56 69 THR A O 1
ATOM 561 N N . ARG A 1 70 ? 3.034 2.878 -13.364 1.00 91.94 70 ARG A N 1
ATOM 562 C CA . ARG A 1 70 ? 4.456 3.081 -13.031 1.00 91.94 70 ARG A CA 1
ATOM 563 C C . ARG A 1 70 ? 4.810 2.580 -11.631 1.00 91.94 70 ARG A C 1
ATOM 565 O O . ARG A 1 70 ? 5.889 2.027 -11.454 1.00 91.94 70 ARG A O 1
ATOM 572 N N . VAL A 1 71 ? 3.894 2.689 -10.664 1.00 93.38 71 VAL A N 1
ATOM 573 C CA . VAL A 1 71 ? 4.067 2.112 -9.316 1.00 93.38 71 VAL A CA 1
ATOM 574 C C . VAL A 1 71 ? 4.346 0.611 -9.397 1.00 93.38 71 VAL A C 1
ATOM 576 O O . VAL A 1 71 ? 5.336 0.141 -8.844 1.00 93.38 71 VAL A O 1
ATOM 579 N N . VAL A 1 72 ? 3.500 -0.139 -10.107 1.00 91.38 72 VAL A N 1
ATOM 580 C CA . VAL A 1 72 ? 3.607 -1.607 -10.195 1.00 91.38 72 VAL A CA 1
ATOM 581 C C . VAL A 1 72 ? 4.856 -2.027 -10.965 1.00 91.38 72 VAL A C 1
ATOM 583 O O . VAL A 1 72 ? 5.532 -2.987 -10.594 1.00 91.38 72 VAL A O 1
ATOM 586 N N . ARG A 1 73 ? 5.217 -1.285 -12.015 1.00 89.94 73 ARG A N 1
ATOM 587 C CA . ARG A 1 73 ? 6.471 -1.526 -12.739 1.00 89.94 73 ARG A CA 1
ATOM 588 C C . ARG A 1 73 ? 7.696 -1.251 -11.871 1.00 89.94 73 ARG A C 1
ATOM 590 O O . ARG A 1 73 ? 8.639 -2.036 -11.899 1.00 89.94 73 ARG A O 1
ATOM 597 N N . GLY A 1 74 ? 7.656 -0.204 -11.053 1.00 91.50 74 GLY A N 1
ATOM 598 C CA . GLY A 1 74 ? 8.677 0.081 -10.049 1.00 91.50 74 GLY A CA 1
ATOM 599 C C . GLY A 1 74 ? 8.816 -1.021 -9.009 1.00 91.50 74 GLY A C 1
ATOM 600 O O . GLY A 1 74 ? 9.930 -1.437 -8.704 1.00 91.50 74 GLY A O 1
ATOM 601 N N . GLU A 1 75 ? 7.698 -1.564 -8.524 1.00 91.31 75 GLU A N 1
ATOM 602 C CA . GLU A 1 75 ? 7.703 -2.722 -7.626 1.00 91.31 75 GLU A CA 1
ATOM 603 C C . GLU A 1 75 ? 8.352 -3.943 -8.286 1.00 91.31 75 GLU A C 1
ATOM 605 O O . GLU A 1 75 ? 9.164 -4.633 -7.669 1.00 91.31 75 GLU A O 1
ATOM 610 N N . ARG A 1 76 ? 8.068 -4.184 -9.568 1.00 90.56 76 ARG A N 1
ATOM 611 C CA . ARG A 1 76 ? 8.709 -5.264 -10.316 1.00 90.56 76 ARG A CA 1
ATOM 612 C C . ARG A 1 76 ? 10.219 -5.055 -10.449 1.00 90.56 76 ARG A C 1
ATOM 614 O O . ARG A 1 76 ? 10.972 -5.978 -10.158 1.00 90.56 76 ARG A O 1
ATOM 621 N N . VAL A 1 77 ? 10.667 -3.844 -10.788 1.00 90.38 77 VAL A N 1
ATOM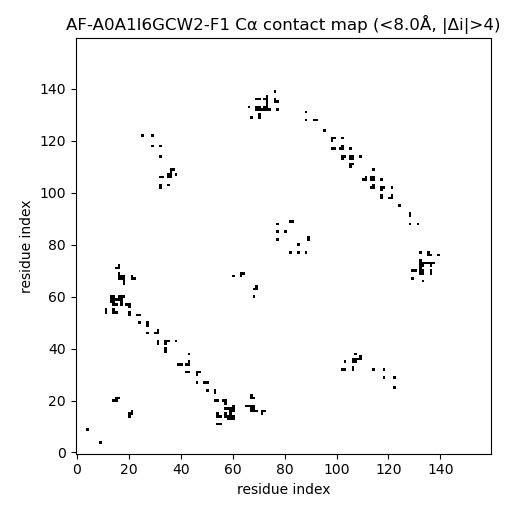 622 C CA . VAL A 1 77 ? 12.099 -3.485 -10.810 1.00 90.38 77 VAL A CA 1
ATOM 623 C C . VAL A 1 77 ? 12.738 -3.695 -9.435 1.00 90.38 77 VAL A C 1
ATOM 625 O O . VAL A 1 77 ? 13.837 -4.240 -9.338 1.00 90.38 77 VAL A O 1
ATOM 628 N N . TRP A 1 78 ? 12.054 -3.294 -8.363 1.00 90.75 78 TRP A N 1
ATOM 629 C CA . TRP A 1 78 ? 12.518 -3.467 -6.988 1.00 90.75 78 TRP A CA 1
ATOM 630 C C . TRP A 1 78 ? 12.736 -4.942 -6.630 1.00 90.75 78 TRP A C 1
ATOM 632 O O . TRP A 1 78 ? 13.786 -5.309 -6.093 1.00 90.75 78 TRP A O 1
ATOM 642 N N . LEU A 1 79 ? 11.768 -5.797 -6.967 1.00 88.12 79 LEU A N 1
ATOM 643 C CA . LEU A 1 79 ? 11.844 -7.236 -6.730 1.00 88.12 79 LEU A CA 1
ATOM 644 C C . LEU A 1 79 ? 12.909 -7.907 -7.609 1.00 88.12 79 LEU A C 1
ATOM 646 O O . LEU A 1 79 ? 13.669 -8.732 -7.099 1.00 88.12 79 LEU A O 1
ATOM 650 N N . ASP A 1 80 ? 13.023 -7.506 -8.877 1.00 87.75 80 ASP A N 1
ATOM 651 C CA . ASP A 1 80 ? 13.998 -8.043 -9.835 1.00 87.75 80 ASP A CA 1
ATOM 652 C C . ASP A 1 80 ? 15.447 -7.662 -9.461 1.00 87.75 80 ASP A C 1
ATOM 654 O O . ASP A 1 80 ? 16.357 -8.489 -9.571 1.00 87.75 80 ASP A O 1
ATOM 658 N N . ARG A 1 81 ? 15.680 -6.440 -8.947 1.00 86.19 81 ARG A N 1
ATOM 659 C CA . ARG A 1 81 ? 16.982 -6.007 -8.384 1.00 86.19 81 ARG A CA 1
ATOM 660 C C . ARG A 1 81 ? 17.332 -6.744 -7.085 1.00 86.19 81 ARG A C 1
ATOM 662 O O . ARG A 1 81 ? 18.508 -6.852 -6.717 1.00 86.19 81 ARG A O 1
ATOM 669 N N . GLY A 1 82 ? 16.317 -7.272 -6.404 1.00 82.81 82 GLY A N 1
ATOM 670 C CA . GLY A 1 82 ? 16.418 -8.003 -5.152 1.00 82.81 82 GLY A CA 1
ATOM 671 C C . GLY A 1 82 ? 16.452 -7.091 -3.924 1.00 82.81 82 GLY A C 1
ATOM 672 O O . GLY A 1 82 ? 17.186 -6.103 -3.856 1.00 82.81 82 GLY A O 1
ATOM 673 N N . LEU A 1 83 ? 15.724 -7.500 -2.879 1.00 77.69 83 LEU A N 1
ATOM 674 C CA . LEU A 1 83 ? 15.523 -6.728 -1.641 1.00 77.69 83 LEU A CA 1
ATOM 675 C C . LEU A 1 83 ? 16.830 -6.287 -0.949 1.00 77.69 83 LEU A C 1
ATOM 677 O O . LEU A 1 83 ? 16.881 -5.247 -0.298 1.00 77.69 83 LEU A O 1
ATOM 681 N N . ARG A 1 84 ? 17.914 -7.068 -1.076 1.00 69.12 84 ARG A N 1
ATOM 682 C CA . ARG A 1 84 ? 19.221 -6.720 -0.482 1.00 69.12 84 ARG A CA 1
ATOM 6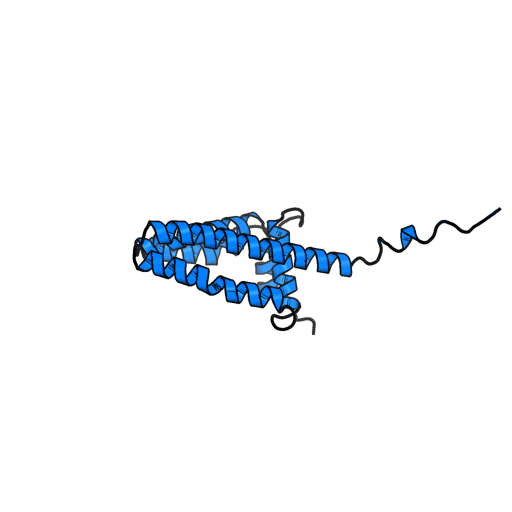83 C C . ARG A 1 84 ? 19.953 -5.603 -1.225 1.00 69.12 84 ARG A C 1
ATOM 685 O O . ARG A 1 84 ? 20.733 -4.894 -0.588 1.00 69.12 84 ARG A O 1
ATOM 692 N N . SER A 1 85 ? 19.731 -5.483 -2.531 1.00 74.94 85 SER A N 1
ATOM 693 C CA . SER A 1 85 ? 20.355 -4.476 -3.394 1.00 74.94 85 SER A CA 1
ATOM 694 C C . SER A 1 85 ? 19.615 -3.141 -3.279 1.00 74.94 85 SER A C 1
ATOM 696 O O . SER A 1 85 ? 20.243 -2.089 -3.217 1.00 74.94 85 SER A O 1
ATOM 698 N N . SER A 1 86 ? 18.291 -3.188 -3.124 1.00 80.81 86 SER A N 1
ATOM 699 C CA . SER A 1 86 ? 17.420 -2.025 -2.920 1.00 80.81 86 SER A CA 1
ATOM 700 C C . SER A 1 86 ? 17.156 -1.760 -1.436 1.00 80.81 86 SER A C 1
ATOM 702 O O . SER A 1 86 ? 16.043 -1.918 -0.917 1.00 80.81 86 SER A O 1
ATOM 704 N N . ARG A 1 87 ? 18.230 -1.414 -0.715 1.00 83.00 87 ARG A N 1
ATOM 705 C CA . ARG A 1 87 ? 18.190 -1.140 0.731 1.00 83.00 87 ARG A CA 1
ATOM 706 C C . ARG A 1 87 ? 17.262 0.013 1.134 1.00 83.00 87 ARG A C 1
ATOM 708 O O . ARG A 1 87 ? 16.564 -0.180 2.128 1.00 83.00 87 ARG A O 1
ATOM 715 N N . PRO A 1 88 ? 17.230 1.181 0.460 1.00 87.81 88 PRO A N 1
ATOM 716 C CA . PRO A 1 88 ? 16.412 2.299 0.934 1.00 87.81 88 PRO A CA 1
ATOM 717 C C . PRO A 1 88 ? 14.908 2.018 0.823 1.00 87.81 88 PRO A C 1
ATOM 719 O O . PRO A 1 88 ? 14.161 2.321 1.754 1.00 87.81 88 PRO A O 1
ATOM 722 N N . GLU A 1 89 ? 14.463 1.372 -0.254 1.00 89.88 89 GLU A N 1
ATOM 723 C CA . GLU A 1 89 ? 13.061 0.991 -0.460 1.00 89.88 89 GLU A CA 1
ATOM 724 C C . GLU A 1 89 ? 12.640 -0.088 0.541 1.00 89.88 89 GLU A C 1
ATOM 726 O O . GLU A 1 89 ? 11.605 0.034 1.199 1.00 89.88 89 GLU A O 1
ATOM 731 N N . THR A 1 90 ? 13.492 -1.102 0.731 1.00 89.81 90 THR A N 1
ATOM 732 C CA . THR A 1 90 ? 13.261 -2.172 1.712 1.00 89.81 90 THR A CA 1
ATOM 733 C C . THR A 1 90 ? 13.217 -1.630 3.136 1.00 89.81 90 THR A C 1
ATOM 735 O O . THR A 1 90 ? 12.325 -1.987 3.905 1.00 89.81 90 THR A O 1
ATOM 738 N N . ALA A 1 91 ? 14.138 -0.733 3.496 1.00 90.94 91 ALA A N 1
ATOM 739 C CA . ALA A 1 91 ? 14.145 -0.094 4.805 1.00 90.94 91 ALA A CA 1
ATOM 740 C C . ALA A 1 91 ? 12.862 0.710 5.032 1.00 90.94 91 ALA A C 1
ATOM 742 O O . ALA A 1 91 ? 12.267 0.616 6.103 1.00 90.94 91 ALA A O 1
ATOM 743 N N . PHE A 1 92 ? 12.393 1.449 4.023 1.00 93.31 92 PHE A N 1
ATOM 744 C CA . PHE A 1 92 ? 11.136 2.177 4.138 1.00 93.31 92 PHE A CA 1
ATOM 745 C C . PHE A 1 92 ? 9.936 1.246 4.334 1.00 93.31 92 PHE A C 1
ATOM 747 O O . PHE A 1 92 ? 9.131 1.494 5.228 1.00 93.31 92 PHE A O 1
ATOM 754 N N . ALA A 1 93 ? 9.836 0.157 3.565 1.00 92.19 93 ALA A N 1
ATOM 755 C CA . ALA A 1 93 ? 8.763 -0.825 3.724 1.00 92.19 93 ALA A CA 1
ATOM 756 C C . ALA A 1 93 ? 8.752 -1.440 5.138 1.00 92.19 93 ALA A C 1
ATOM 758 O O . ALA A 1 93 ? 7.701 -1.540 5.774 1.00 92.19 93 ALA A O 1
ATOM 759 N N . VAL A 1 94 ? 9.930 -1.777 5.676 1.00 94.00 94 VAL A N 1
ATOM 760 C CA . VAL A 1 94 ? 10.076 -2.296 7.047 1.00 94.00 94 VAL A CA 1
ATOM 761 C C . VAL A 1 94 ? 9.687 -1.246 8.091 1.00 94.00 94 VAL A C 1
ATOM 763 O O . VAL A 1 94 ? 8.971 -1.565 9.039 1.00 94.00 94 VAL A O 1
ATOM 766 N N . LEU A 1 95 ? 10.106 0.009 7.916 1.00 95.38 95 LEU A N 1
ATOM 767 C CA . LEU A 1 95 ? 9.764 1.113 8.821 1.00 95.38 95 LEU A CA 1
ATOM 768 C C . LEU A 1 95 ? 8.285 1.513 8.745 1.00 95.38 95 LEU A C 1
ATOM 770 O O . LEU A 1 95 ? 7.738 2.029 9.719 1.00 95.38 95 LEU A O 1
ATOM 774 N N . ALA A 1 96 ? 7.624 1.253 7.618 1.00 95.19 96 ALA A N 1
ATOM 775 C CA . ALA A 1 96 ? 6.195 1.467 7.445 1.00 95.19 96 ALA A CA 1
ATOM 776 C C . ALA A 1 96 ? 5.350 0.398 8.161 1.00 95.19 96 ALA A C 1
ATOM 778 O O . ALA A 1 96 ? 4.261 0.704 8.645 1.00 95.19 96 ALA A O 1
ATOM 779 N N . ALA A 1 97 ? 5.838 -0.843 8.283 1.00 94.81 97 ALA A N 1
ATOM 780 C CA . ALA A 1 97 ? 5.085 -1.949 8.886 1.00 94.81 97 ALA A CA 1
ATOM 781 C C . ALA A 1 97 ? 4.522 -1.641 10.298 1.00 94.81 97 ALA A C 1
ATOM 783 O O . ALA A 1 97 ? 3.331 -1.889 10.520 1.00 94.81 97 ALA A O 1
ATOM 784 N N . PRO A 1 98 ? 5.278 -1.032 11.238 1.00 97.38 98 PRO A N 1
ATOM 785 C CA . PRO A 1 98 ? 4.749 -0.601 12.533 1.00 97.38 98 PRO A CA 1
ATOM 786 C C . PRO A 1 98 ? 3.535 0.334 12.455 1.00 97.38 98 PRO A C 1
ATOM 788 O O . PRO A 1 98 ? 2.660 0.249 13.313 1.00 97.38 98 PRO A O 1
ATOM 791 N N . VAL A 1 99 ? 3.443 1.196 11.436 1.00 96.75 99 VAL A N 1
ATOM 792 C CA . VAL A 1 99 ? 2.307 2.120 11.248 1.00 96.75 99 VAL A CA 1
ATOM 793 C C . VAL A 1 99 ? 1.023 1.340 10.966 1.00 96.75 99 VAL A C 1
ATOM 795 O O . VAL A 1 99 ? -0.015 1.584 11.593 1.00 96.75 99 VAL A O 1
ATOM 798 N N . TYR A 1 100 ? 1.096 0.355 10.069 1.00 96.06 100 TYR A N 1
ATOM 799 C CA . TYR A 1 100 ? -0.036 -0.513 9.745 1.00 96.06 100 TYR A CA 1
ATOM 800 C C . TYR A 1 100 ? -0.437 -1.377 10.947 1.00 96.06 100 TYR A C 1
ATOM 802 O O . TYR A 1 100 ? -1.616 -1.446 11.302 1.00 96.06 100 TYR A O 1
ATOM 810 N N . LEU A 1 101 ? 0.540 -1.972 11.642 1.00 96.50 101 LEU A N 1
ATOM 811 C CA . LEU A 1 101 ? 0.293 -2.778 12.843 1.00 96.50 101 LEU A CA 1
ATOM 812 C C . LEU A 1 101 ? -0.342 -1.955 13.970 1.00 96.50 101 LEU A C 1
ATOM 814 O O . LEU A 1 101 ? -1.301 -2.406 14.597 1.00 96.50 101 LEU A O 1
ATOM 818 N N . TYR A 1 102 ? 0.141 -0.731 14.197 1.00 96.81 102 TYR A N 1
ATOM 819 C CA . TYR A 1 102 ? -0.452 0.193 15.161 1.00 96.81 102 TYR A CA 1
ATOM 820 C C . TYR A 1 102 ? -1.907 0.508 14.809 1.00 96.81 102 TYR A C 1
ATOM 822 O O . TYR A 1 102 ? -2.774 0.476 15.682 1.00 96.81 102 TYR A O 1
ATOM 830 N N . THR A 1 103 ? -2.188 0.776 13.532 1.00 96.56 103 THR A N 1
ATOM 831 C CA . THR A 1 103 ? -3.538 1.097 13.052 1.00 96.56 103 THR A CA 1
ATOM 832 C C . THR A 1 103 ? -4.498 -0.069 13.272 1.00 96.56 103 THR A C 1
ATOM 834 O O . THR A 1 103 ? -5.578 0.120 13.835 1.00 96.56 103 THR A O 1
ATOM 837 N N . LEU A 1 104 ? -4.089 -1.291 12.918 1.00 95.12 104 LEU A N 1
ATOM 838 C CA . LEU A 1 104 ? -4.882 -2.500 13.151 1.00 95.12 104 LEU A CA 1
ATOM 839 C C . LEU A 1 104 ? -5.063 -2.795 14.647 1.00 95.12 104 LEU A C 1
ATOM 841 O O . LEU A 1 104 ? -6.159 -3.159 15.070 1.00 95.12 104 LEU A O 1
ATOM 845 N N . GLY A 1 105 ? -4.032 -2.581 15.468 1.00 95.44 105 GLY A N 1
ATOM 846 C CA . GLY A 1 105 ? -4.121 -2.708 16.923 1.00 95.44 105 GLY A CA 1
ATOM 847 C C . GLY A 1 105 ? -5.083 -1.690 17.546 1.00 95.44 105 GLY A C 1
ATOM 848 O O . GLY A 1 105 ? -5.913 -2.044 18.386 1.00 95.44 105 GLY A O 1
ATOM 849 N N . ALA A 1 106 ? -5.038 -0.432 17.097 1.00 95.06 106 ALA A N 1
ATOM 850 C CA . ALA A 1 106 ? -5.974 0.612 17.510 1.00 95.06 106 ALA A CA 1
ATOM 851 C C . ALA A 1 106 ? -7.418 0.283 17.096 1.00 95.06 106 ALA A C 1
ATOM 853 O O . ALA A 1 106 ? -8.340 0.487 17.897 1.00 95.06 106 ALA A O 1
ATOM 854 N N . ALA A 1 107 ? -7.599 -0.281 15.897 1.00 95.00 107 ALA A N 1
ATOM 855 C CA . ALA A 1 107 ? -8.884 -0.760 15.405 1.00 95.00 107 ALA A CA 1
ATOM 856 C C . ALA A 1 107 ? -9.414 -1.918 16.261 1.00 95.00 107 ALA A C 1
ATOM 858 O O . ALA A 1 107 ? -10.543 -1.863 16.748 1.00 95.00 107 ALA A O 1
ATOM 859 N N . ALA A 1 108 ? -8.584 -2.927 16.535 1.00 94.50 108 ALA A N 1
ATOM 860 C CA . ALA A 1 108 ? -8.939 -4.082 17.359 1.00 94.50 108 ALA A CA 1
ATOM 861 C C . ALA A 1 108 ? -9.287 -3.701 18.811 1.00 94.50 108 ALA A C 1
ATOM 863 O O . ALA A 1 108 ? -10.164 -4.325 19.422 1.00 94.50 108 ALA A O 1
ATOM 864 N N . ALA A 1 109 ? -8.639 -2.654 19.337 1.00 94.75 109 ALA A N 1
ATOM 865 C CA . ALA A 1 109 ? -8.918 -2.036 20.634 1.00 94.75 109 ALA A CA 1
ATOM 866 C C . ALA A 1 109 ? -10.091 -1.033 20.607 1.00 94.75 109 ALA A C 1
ATOM 868 O O . ALA A 1 109 ? -10.363 -0.385 21.617 1.00 94.75 109 ALA A O 1
ATOM 869 N N . ARG A 1 110 ? -10.773 -0.880 19.462 1.00 94.00 110 ARG A N 1
ATOM 870 C CA . ARG A 1 110 ? -11.921 0.013 19.239 1.00 94.00 110 ARG A CA 1
ATOM 871 C C . ARG A 1 110 ? -11.677 1.474 19.633 1.00 94.00 110 ARG A C 1
ATOM 873 O O . ARG A 1 110 ? -12.578 2.144 20.129 1.00 94.00 110 ARG A O 1
ATOM 880 N N . ARG A 1 111 ? -10.479 2.010 19.374 1.00 93.94 111 ARG A N 1
ATOM 881 C CA . ARG A 1 111 ? -10.140 3.422 19.643 1.00 93.94 111 ARG A CA 1
ATOM 882 C C . ARG A 1 111 ? -10.430 4.281 18.403 1.00 93.94 111 ARG A C 1
ATOM 884 O O . ARG A 1 111 ? -9.565 4.335 17.528 1.00 93.94 111 ARG A O 1
ATOM 891 N N . PRO A 1 112 ? -11.590 4.960 18.287 1.00 92.31 112 PRO A N 1
ATOM 892 C CA . PRO A 1 112 ? -12.049 5.539 17.019 1.00 92.31 112 PRO A CA 1
ATOM 893 C C . PRO A 1 112 ? -11.103 6.615 16.475 1.00 92.31 112 PRO A C 1
ATOM 895 O O . PRO A 1 112 ? -10.676 6.522 15.331 1.00 92.31 112 PRO A O 1
ATOM 898 N N . VAL A 1 113 ? -10.687 7.570 17.315 1.00 95.00 113 VAL A N 1
ATOM 899 C CA . VAL A 1 113 ? -9.784 8.665 16.911 1.00 95.00 113 VAL A CA 1
ATOM 900 C C . VAL A 1 113 ? -8.433 8.128 16.431 1.00 95.00 113 VAL A C 1
ATOM 902 O O . VAL A 1 113 ? -7.955 8.504 15.366 1.00 95.00 113 VAL A O 1
ATOM 905 N N . ARG A 1 114 ? -7.836 7.189 17.178 1.00 94.62 114 ARG A N 1
ATOM 906 C CA . ARG A 1 114 ? -6.547 6.576 16.812 1.00 94.62 114 ARG A CA 1
ATOM 907 C C . ARG A 1 114 ? -6.651 5.708 15.561 1.00 94.62 114 ARG A C 1
ATOM 909 O O . ARG A 1 114 ? -5.713 5.671 14.780 1.00 94.62 114 ARG A O 1
ATOM 916 N N . THR A 1 115 ? -7.784 5.036 15.372 1.00 94.81 115 THR A N 1
ATOM 917 C CA . THR A 1 115 ? -8.056 4.230 14.176 1.00 94.81 115 THR A CA 1
ATOM 918 C C . THR A 1 115 ? -8.183 5.121 12.944 1.00 94.81 115 THR A C 1
ATOM 920 O O . THR A 1 115 ? -7.557 4.841 11.928 1.00 94.81 115 THR A O 1
ATOM 923 N N . ALA A 1 116 ? -8.942 6.217 13.040 1.00 95.00 116 ALA A N 1
ATOM 924 C CA . ALA A 1 116 ? -9.116 7.167 11.945 1.00 95.00 116 ALA A CA 1
ATOM 925 C C . ALA A 1 116 ? -7.782 7.823 11.557 1.00 95.00 116 ALA A C 1
ATOM 927 O O . ALA A 1 116 ? -7.377 7.741 10.400 1.00 95.00 116 ALA A O 1
ATOM 928 N N . LEU A 1 117 ? -7.053 8.377 12.535 1.00 96.88 117 LEU A N 1
ATOM 929 C CA . LEU A 1 117 ? -5.721 8.951 12.317 1.00 96.88 117 LEU A CA 1
ATOM 930 C C . LEU A 1 117 ? -4.746 7.917 11.746 1.00 96.88 117 LEU A C 1
ATOM 932 O O . LEU A 1 117 ? -4.086 8.187 10.750 1.00 96.88 117 LEU A O 1
ATOM 936 N N . GLY A 1 118 ? -4.696 6.717 12.330 1.00 96.50 118 GLY A N 1
ATOM 937 C CA . GLY A 1 118 ? -3.840 5.633 11.853 1.00 96.50 118 GLY A CA 1
ATOM 938 C C . GLY A 1 118 ? -4.151 5.229 10.414 1.00 96.50 118 GLY A C 1
ATOM 939 O O . GLY A 1 118 ? -3.233 5.016 9.630 1.00 96.50 118 GLY A O 1
ATOM 940 N N . THR A 1 119 ? -5.429 5.201 10.028 1.00 96.25 119 THR A N 1
ATOM 941 C CA . THR A 1 119 ? -5.847 4.889 8.651 1.00 96.25 119 THR A CA 1
ATOM 942 C C . THR A 1 119 ? -5.362 5.953 7.675 1.00 96.25 119 THR A C 1
ATOM 944 O O . THR A 1 119 ? -4.776 5.605 6.655 1.00 96.25 119 THR A O 1
ATOM 947 N N . VAL A 1 120 ? -5.543 7.237 8.003 1.00 97.00 120 VAL A N 1
ATOM 948 C CA . VAL A 1 120 ? -5.053 8.347 7.171 1.00 97.00 120 VAL A CA 1
ATOM 949 C C . VAL A 1 120 ? -3.535 8.270 7.024 1.00 97.00 120 VAL A C 1
ATOM 951 O O . VAL A 1 120 ? -3.032 8.273 5.905 1.00 97.00 120 VAL A O 1
ATOM 954 N N . VAL A 1 121 ? -2.804 8.115 8.132 1.00 97.50 121 VAL A N 1
ATOM 955 C CA . VAL A 1 121 ? -1.338 7.993 8.110 1.00 97.50 121 VAL A CA 1
ATOM 956 C C . VAL A 1 121 ? -0.896 6.768 7.306 1.00 97.50 121 VAL A C 1
ATOM 958 O O . VAL A 1 121 ? 0.033 6.869 6.515 1.00 97.50 121 VAL A O 1
ATOM 961 N N . SER A 1 122 ? -1.582 5.632 7.443 1.00 97.38 122 SER A N 1
ATOM 962 C CA . SER A 1 122 ? -1.294 4.417 6.671 1.00 97.38 122 SER A CA 1
ATOM 963 C C . SER A 1 122 ? -1.452 4.647 5.167 1.00 97.38 122 SER A C 1
ATOM 965 O O . SER A 1 122 ? -0.593 4.234 4.397 1.00 97.38 122 SER A O 1
ATOM 967 N N . VAL A 1 123 ? -2.516 5.337 4.740 1.00 96.75 123 VAL A N 1
ATOM 968 C CA . VAL A 1 123 ? -2.722 5.673 3.322 1.00 96.75 123 VAL A CA 1
ATOM 969 C C . VAL A 1 123 ? -1.640 6.632 2.826 1.00 96.75 123 VAL A C 1
ATOM 971 O O . VAL A 1 123 ? -1.093 6.416 1.752 1.00 96.75 123 VAL A O 1
ATOM 974 N N . VAL A 1 124 ? -1.268 7.646 3.612 1.00 97.44 124 VAL A N 1
ATOM 975 C CA . VAL A 1 124 ? -0.167 8.562 3.258 1.00 97.44 124 VAL A CA 1
ATOM 976 C C . VAL A 1 124 ? 1.156 7.807 3.106 1.00 97.44 124 VAL A C 1
ATOM 978 O O . VAL A 1 124 ? 1.866 8.003 2.124 1.00 97.44 124 VAL A O 1
ATOM 981 N N . VAL A 1 125 ? 1.477 6.908 4.041 1.00 97.12 125 VAL A N 1
ATOM 982 C CA . VAL A 1 125 ? 2.690 6.078 3.989 1.00 97.12 125 VAL A CA 1
ATOM 983 C C . VAL A 1 125 ? 2.672 5.137 2.781 1.00 97.12 125 VAL A C 1
ATOM 985 O O . VAL A 1 125 ? 3.702 4.975 2.128 1.00 97.12 125 VAL A O 1
ATOM 988 N N . MET A 1 126 ? 1.516 4.561 2.443 1.00 95.75 126 MET A N 1
ATOM 989 C CA . MET A 1 126 ? 1.336 3.751 1.235 1.00 95.75 126 MET A CA 1
ATOM 990 C C . MET A 1 126 ? 1.607 4.565 -0.035 1.00 95.75 126 MET A C 1
ATOM 992 O O . MET A 1 126 ? 2.368 4.129 -0.892 1.00 95.75 126 MET A O 1
ATOM 996 N N . LEU A 1 127 ? 1.049 5.774 -0.141 1.00 96.00 127 LEU A N 1
ATOM 997 C CA . LEU A 1 127 ? 1.278 6.650 -1.293 1.00 96.00 127 LEU A CA 1
ATOM 998 C C . LEU A 1 127 ? 2.739 7.118 -1.380 1.00 96.00 127 LEU A C 1
ATOM 1000 O O . LEU A 1 127 ? 3.286 7.202 -2.474 1.00 96.00 127 LEU A O 1
ATOM 1004 N N . ALA A 1 128 ? 3.402 7.347 -0.245 1.00 96.69 128 ALA A N 1
ATOM 1005 C CA . ALA A 1 128 ? 4.832 7.649 -0.210 1.00 96.69 128 ALA A CA 1
ATOM 1006 C C . ALA A 1 128 ? 5.701 6.454 -0.649 1.00 96.69 128 ALA A C 1
ATOM 1008 O O . ALA A 1 128 ? 6.757 6.645 -1.253 1.00 96.69 128 ALA A O 1
ATOM 1009 N N . PHE A 1 129 ? 5.274 5.216 -0.367 1.00 94.62 129 PHE A N 1
ATOM 1010 C CA . PHE A 1 129 ? 5.916 4.021 -0.926 1.00 94.62 129 PHE A CA 1
ATOM 1011 C C . PHE A 1 129 ? 5.741 3.969 -2.447 1.00 94.62 129 PHE A C 1
ATOM 1013 O O . PHE A 1 129 ? 6.711 3.762 -3.169 1.00 94.62 129 PHE A O 1
ATOM 1020 N N . PHE A 1 130 ? 4.527 4.219 -2.936 1.00 95.38 130 PHE A N 1
ATOM 1021 C CA . PHE A 1 130 ? 4.217 4.219 -4.367 1.00 95.38 130 PHE A CA 1
ATOM 1022 C C . PHE A 1 130 ? 5.043 5.249 -5.135 1.00 95.38 130 PHE A C 1
ATOM 1024 O O . PHE A 1 130 ? 5.639 4.933 -6.158 1.00 95.38 130 PHE A O 1
ATOM 1031 N N . ASP A 1 131 ? 5.156 6.45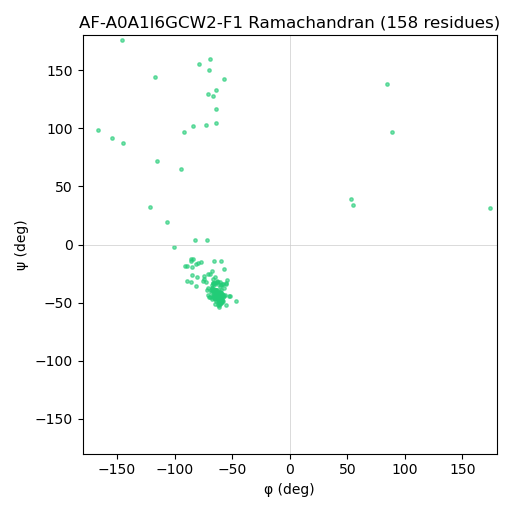4 -4.593 1.00 95.38 131 ASP A N 1
ATOM 1032 C CA . ASP A 1 131 ? 5.989 7.521 -5.134 1.00 95.38 131 ASP A CA 1
ATOM 1033 C C . ASP A 1 131 ? 7.484 7.131 -5.213 1.00 95.38 131 ASP A C 1
ATOM 1035 O O . ASP A 1 131 ? 8.170 7.456 -6.180 1.00 95.38 131 ASP A O 1
ATOM 1039 N N . ARG A 1 132 ? 7.995 6.343 -4.254 1.00 94.50 132 ARG A N 1
ATOM 1040 C CA . ARG A 1 132 ? 9.339 5.743 -4.364 1.00 94.50 132 ARG A CA 1
ATOM 1041 C C . ARG A 1 132 ? 9.445 4.704 -5.477 1.00 94.50 132 ARG A C 1
ATOM 1043 O O . ARG A 1 132 ? 10.469 4.678 -6.148 1.00 94.50 132 ARG A O 1
ATOM 1050 N N . MET A 1 133 ? 8.429 3.863 -5.670 1.00 94.75 133 MET A N 1
ATOM 1051 C CA . MET A 1 133 ? 8.430 2.877 -6.757 1.00 94.75 133 MET A CA 1
ATOM 1052 C C . MET A 1 133 ? 8.420 3.557 -8.126 1.00 94.75 133 MET A C 1
ATOM 1054 O O . MET A 1 133 ? 9.142 3.130 -9.019 1.00 94.75 133 MET A O 1
ATOM 1058 N N . VAL A 1 134 ? 7.668 4.649 -8.276 1.00 94.50 134 VAL A N 1
ATOM 1059 C CA . VAL A 1 134 ? 7.658 5.427 -9.522 1.00 94.50 134 VAL A CA 1
ATOM 1060 C C . VAL A 1 134 ? 9.039 5.990 -9.833 1.00 94.50 134 VAL A C 1
ATOM 1062 O O . VAL A 1 134 ? 9.535 5.740 -10.925 1.00 94.50 134 VAL A O 1
ATOM 1065 N N . ARG A 1 135 ? 9.704 6.635 -8.864 1.00 92.44 135 ARG A N 1
ATOM 1066 C CA . ARG A 1 135 ? 11.089 7.099 -9.054 1.00 92.44 135 ARG A CA 1
ATOM 1067 C C . ARG A 1 135 ? 12.039 5.968 -9.427 1.00 92.44 135 ARG A C 1
ATOM 1069 O O . ARG A 1 135 ? 12.816 6.101 -10.356 1.00 92.44 135 ARG A O 1
ATOM 1076 N N . LEU A 1 136 ? 11.935 4.825 -8.747 1.00 91.69 136 LEU A N 1
ATOM 1077 C CA . LEU A 1 136 ? 12.776 3.667 -9.045 1.00 91.69 136 LEU A CA 1
ATOM 1078 C C . LEU A 1 136 ? 12.588 3.159 -10.485 1.00 91.69 136 LEU A C 1
ATOM 1080 O O . LEU A 1 136 ? 13.548 2.696 -11.100 1.00 91.69 136 LEU A O 1
ATOM 1084 N N . TYR A 1 137 ? 11.358 3.210 -11.001 1.00 91.69 137 TYR A N 1
ATOM 1085 C CA . TYR A 1 137 ? 11.046 2.858 -12.385 1.00 91.69 137 TYR A CA 1
ATOM 1086 C C . TYR A 1 137 ? 11.581 3.891 -13.379 1.00 91.69 137 TYR A C 1
ATOM 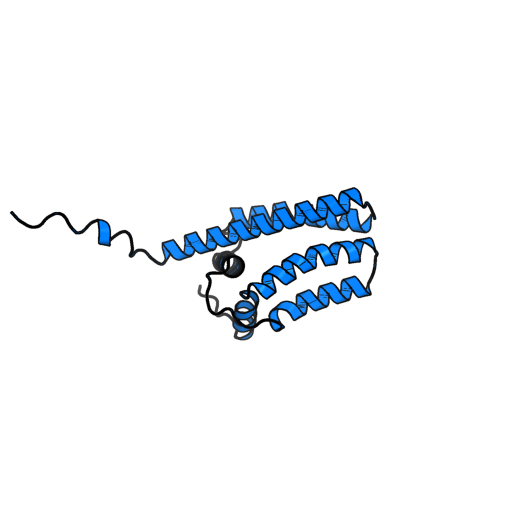1088 O O . TYR A 1 137 ? 12.142 3.503 -14.401 1.00 91.69 137 TYR A O 1
ATOM 1096 N N . GLU A 1 138 ? 11.422 5.179 -13.081 1.00 91.44 138 GLU A N 1
ATOM 1097 C CA . GLU A 1 138 ? 11.921 6.282 -13.909 1.00 91.44 138 GLU A CA 1
ATOM 1098 C C . GLU A 1 138 ? 13.456 6.217 -14.013 1.00 91.44 138 GLU A C 1
ATOM 1100 O O . GLU A 1 138 ? 13.970 6.087 -15.121 1.00 91.44 138 GLU A O 1
ATOM 1105 N N . ASP A 1 139 ? 14.167 6.089 -12.885 1.00 90.38 139 ASP A N 1
ATOM 1106 C CA . ASP A 1 139 ? 15.629 5.914 -12.841 1.00 90.38 139 ASP A CA 1
ATOM 1107 C C . ASP A 1 139 ? 16.101 4.682 -13.639 1.00 90.38 139 ASP A C 1
ATOM 1109 O O . ASP A 1 139 ? 17.171 4.671 -14.247 1.00 90.38 139 ASP A O 1
ATOM 1113 N N . ALA A 1 140 ? 15.329 3.589 -13.599 1.00 88.56 140 ALA A N 1
ATOM 1114 C CA . ALA A 1 140 ? 15.640 2.379 -14.358 1.00 88.56 140 ALA A CA 1
ATOM 1115 C C . ALA A 1 140 ? 15.432 2.569 -15.865 1.00 88.56 140 ALA A C 1
ATOM 1117 O O . ALA A 1 140 ? 16.206 2.036 -16.651 1.00 88.56 140 ALA A O 1
ATOM 1118 N N . SER A 1 141 ? 14.392 3.310 -16.244 1.00 86.88 141 SER A N 1
ATOM 1119 C CA . SER A 1 141 ? 14.034 3.553 -17.642 1.00 86.88 141 SER A CA 1
ATOM 1120 C C . SER A 1 141 ? 15.033 4.496 -18.313 1.00 86.88 141 SER A C 1
ATOM 1122 O O . SER A 1 141 ? 15.412 4.262 -19.454 1.00 86.88 141 SER A O 1
ATOM 1124 N N . GLU A 1 142 ? 15.505 5.517 -17.593 1.00 88.31 142 GLU A N 1
ATOM 1125 C CA . GLU A 1 142 ? 16.547 6.438 -18.068 1.00 88.31 142 GLU A CA 1
ATOM 1126 C C . GLU A 1 142 ? 17.896 5.731 -18.264 1.00 88.31 142 GLU A C 1
ATOM 1128 O O . GLU A 1 142 ? 18.588 5.969 -19.250 1.00 88.31 142 GLU A O 1
ATOM 1133 N N . ALA A 1 143 ? 18.261 4.810 -17.366 1.00 84.06 143 ALA A N 1
ATOM 1134 C CA . ALA A 1 143 ? 19.498 4.037 -17.494 1.00 84.06 143 ALA A CA 1
ATOM 1135 C C . ALA A 1 143 ? 19.510 3.098 -18.718 1.00 84.06 143 ALA A C 1
ATOM 1137 O O . ALA A 1 143 ? 20.584 2.799 -19.246 1.00 84.06 143 ALA A O 1
ATOM 1138 N N . ASP A 1 144 ? 18.335 2.637 -19.159 1.00 79.19 144 ASP A N 1
ATOM 1139 C CA . ASP A 1 144 ? 18.172 1.775 -20.334 1.00 79.19 144 ASP A CA 1
ATOM 1140 C C . ASP A 1 144 ? 18.110 2.570 -21.661 1.00 79.19 144 ASP A C 1
ATOM 1142 O O . ASP A 1 144 ? 18.264 1.964 -22.725 1.00 79.19 144 ASP A O 1
ATOM 1146 N N . ASP A 1 145 ? 17.953 3.905 -21.625 1.00 71.88 145 ASP A N 1
ATOM 1147 C CA . ASP A 1 145 ? 17.933 4.794 -22.802 1.00 71.88 145 ASP A CA 1
ATOM 1148 C C . ASP A 1 145 ? 19.117 5.795 -22.831 1.00 71.88 145 ASP A C 1
ATOM 1150 O O . ASP A 1 145 ? 18.944 7.003 -22.653 1.00 71.88 145 ASP A O 1
ATOM 1154 N N . PRO A 1 146 ? 20.357 5.337 -23.101 1.00 58.00 146 PRO A N 1
ATOM 1155 C CA . PRO A 1 146 ? 21.544 6.199 -23.145 1.00 58.00 146 PRO A CA 1
ATOM 1156 C C . PRO A 1 146 ? 21.604 7.140 -24.371 1.00 58.00 146 PRO A C 1
ATOM 1158 O O . PRO A 1 146 ? 22.615 7.810 -24.584 1.00 58.00 146 PRO A O 1
ATOM 1161 N N . GLY A 1 147 ? 20.572 7.166 -25.224 1.00 59.41 147 GLY A N 1
ATOM 1162 C CA . GLY A 1 147 ? 20.606 7.783 -26.553 1.00 59.41 147 GLY A CA 1
ATOM 1163 C C . GLY A 1 147 ? 20.304 9.283 -26.624 1.00 59.41 147 GLY A C 1
ATOM 1164 O O . GLY A 1 147 ? 20.563 9.884 -27.664 1.00 59.41 147 GLY A O 1
ATOM 1165 N N . THR A 1 148 ? 19.791 9.909 -25.562 1.00 55.34 148 THR A N 1
ATOM 1166 C CA . THR A 1 148 ? 19.313 11.306 -25.646 1.00 55.34 148 THR A CA 1
ATOM 1167 C C . THR A 1 148 ? 20.427 12.353 -25.451 1.00 55.34 148 THR A C 1
ATOM 1169 O O . THR A 1 148 ? 20.365 13.427 -26.050 1.00 55.34 148 THR A O 1
ATOM 1172 N N . ASP A 1 149 ? 21.515 12.026 -24.743 1.00 52.38 149 ASP A N 1
ATOM 1173 C CA . ASP A 1 149 ? 22.625 12.970 -24.492 1.00 52.38 149 ASP A CA 1
ATOM 1174 C C . ASP A 1 149 ? 23.746 12.932 -25.554 1.00 52.38 149 ASP A C 1
ATOM 1176 O O . ASP A 1 149 ? 24.512 13.890 -25.706 1.00 52.38 149 ASP A O 1
ATOM 1180 N N . ALA A 1 150 ? 23.842 11.863 -26.354 1.00 53.44 150 ALA A N 1
ATOM 1181 C CA . ALA A 1 150 ? 24.888 11.735 -27.375 1.00 53.44 150 ALA A CA 1
ATOM 1182 C C . ALA A 1 150 ? 24.643 12.626 -28.612 1.00 53.44 150 ALA A C 1
ATOM 1184 O O . ALA A 1 150 ? 25.594 13.064 -29.258 1.00 53.44 150 ALA A O 1
ATOM 1185 N N . THR A 1 151 ? 23.386 12.956 -28.925 1.00 49.19 151 THR A N 1
ATOM 1186 C CA . THR A 1 151 ? 23.031 13.811 -30.073 1.00 49.19 151 THR A CA 1
ATOM 1187 C C . THR A 1 151 ? 23.219 15.310 -29.833 1.00 49.19 151 THR A C 1
ATOM 1189 O O . THR A 1 151 ? 23.281 16.063 -30.799 1.00 49.19 151 THR A O 1
ATOM 1192 N N . ALA A 1 152 ? 23.366 15.764 -28.583 1.00 52.47 152 ALA A N 1
ATOM 1193 C CA . ALA A 1 152 ? 23.605 17.180 -28.274 1.00 52.47 152 ALA A CA 1
ATOM 1194 C C . ALA A 1 152 ? 25.095 17.577 -28.331 1.00 52.47 152 ALA A C 1
ATOM 1196 O O . ALA A 1 152 ? 25.418 18.762 -28.373 1.00 52.47 152 ALA A O 1
ATOM 1197 N N . SER A 1 153 ? 26.004 16.596 -28.360 1.00 52.12 153 SER A N 1
ATOM 1198 C CA . SER A 1 153 ? 27.458 16.816 -28.274 1.00 52.12 153 SER A CA 1
ATOM 1199 C C . SER A 1 153 ? 28.181 16.764 -29.631 1.00 52.12 153 SER A C 1
ATOM 1201 O O . SER A 1 153 ? 29.393 16.942 -29.682 1.00 52.12 153 SER A O 1
ATOM 1203 N N . GLY A 1 154 ? 27.462 16.492 -30.728 1.00 53.44 154 GLY A N 1
ATOM 1204 C CA . GLY A 1 154 ? 28.033 16.158 -32.041 1.00 53.44 154 GLY A CA 1
ATOM 1205 C C . GLY A 1 154 ? 27.626 17.088 -33.185 1.00 53.44 154 GLY A C 1
ATOM 1206 O O . GLY A 1 154 ? 27.458 16.626 -34.310 1.00 53.44 154 GLY A O 1
ATOM 1207 N N . THR A 1 155 ? 27.401 18.378 -32.936 1.00 56.03 155 THR A N 1
ATOM 1208 C CA . THR A 1 155 ? 27.185 19.354 -34.021 1.00 56.03 155 THR A CA 1
ATOM 1209 C C . THR A 1 155 ? 27.800 20.693 -33.641 1.00 56.03 155 THR A C 1
ATOM 1211 O O . THR A 1 155 ? 27.150 21.545 -33.040 1.00 56.03 155 THR A O 1
ATOM 1214 N N . GLY A 1 156 ? 29.081 20.862 -33.956 1.00 54.88 156 GLY A N 1
ATOM 1215 C CA . GLY A 1 156 ? 29.780 22.122 -33.722 1.00 54.88 156 GLY A CA 1
ATOM 1216 C C . GLY A 1 156 ? 31.274 22.093 -34.017 1.00 54.88 156 GLY A C 1
ATOM 1217 O O . GLY A 1 156 ? 32.012 22.787 -33.334 1.00 54.88 156 GLY A O 1
ATOM 1218 N N . ASP A 1 157 ? 31.726 21.288 -34.975 1.00 56.06 157 ASP A N 1
ATOM 1219 C CA . ASP A 1 157 ? 33.034 21.475 -35.603 1.00 56.06 157 ASP A CA 1
ATOM 1220 C C . ASP A 1 157 ? 32.959 20.865 -36.999 1.00 56.06 157 ASP A C 1
ATOM 1222 O O . ASP A 1 157 ? 33.086 19.659 -37.133 1.00 56.06 157 ASP A O 1
ATOM 1226 N N . ASP A 1 158 ? 32.598 21.682 -37.989 1.00 55.78 158 ASP A N 1
ATOM 1227 C CA . ASP A 1 158 ? 32.844 21.433 -39.412 1.00 55.78 158 ASP A CA 1
ATOM 1228 C C . ASP A 1 158 ? 32.587 22.736 -40.197 1.00 55.78 158 ASP A C 1
ATOM 1230 O O . ASP A 1 158 ? 31.450 23.066 -40.532 1.00 55.78 158 ASP A O 1
ATOM 1234 N N . GLY A 1 159 ? 33.676 23.455 -40.493 1.00 56.84 159 GLY A N 1
ATOM 1235 C CA . GLY A 1 159 ? 33.841 24.246 -41.722 1.00 56.84 159 GLY A CA 1
ATOM 1236 C C . GLY A 1 159 ? 33.363 25.704 -41.728 1.00 56.84 159 GLY A C 1
ATOM 1237 O O . GLY A 1 159 ? 32.203 25.973 -42.014 1.00 56.84 159 GLY A O 1
ATOM 1238 N N . GLU A 1 160 ? 34.279 26.651 -41.496 1.00 42.38 160 GLU A N 1
ATOM 1239 C CA . GLU A 1 160 ? 34.968 27.485 -42.520 1.00 42.38 160 GLU A CA 1
ATOM 1240 C C . GLU A 1 160 ? 35.834 28.575 -41.863 1.00 42.38 160 GLU A C 1
ATOM 1242 O O . GLU A 1 160 ? 35.367 29.236 -40.906 1.00 42.38 160 GLU A O 1
#

Organism: NCBI:txid553469

Solvent-accessible surface area (backbone atoms only — not comparable to full-atom values): 8757 Å² total; per-residue (Å²): 132,87,76,82,72,48,75,65,53,53,54,43,51,42,9,43,29,12,47,69,36,44,54,51,53,63,52,41,52,72,53,42,47,54,16,49,42,70,64,36,63,65,55,37,52,51,45,53,49,46,62,72,47,37,44,75,76,38,64,58,56,94,66,64,86,49,68,53,19,31,22,44,51,9,48,48,52,45,58,74,64,27,62,83,72,41,47,71,64,45,49,49,56,59,67,45,46,59,49,50,53,48,20,52,50,28,15,64,68,61,37,64,70,56,23,54,53,27,48,54,52,40,51,52,54,50,51,55,51,38,55,50,20,30,51,54,32,51,60,52,52,54,70,73,51,75,68,73,68,62,71,77,76,72,82,88,84,84,90,136